Protein AF-A0A368SY19-F1 (afdb_monomer)

Solvent-accessible surface area (backbone atoms only — not comparable to full-atom values): 5501 Å² total; per-residue (Å²): 107,71,22,58,48,21,58,78,37,16,62,67,51,13,64,59,26,35,46,59,31,69,58,36,32,52,50,8,53,50,44,44,55,50,49,49,54,50,49,58,46,67,70,39,97,74,62,52,71,66,59,55,49,49,52,33,51,52,36,49,50,51,29,54,51,43,56,61,40,47,80,74,60,61,42,30,75,54,25,64,51,48,46,53,52,55,25,52,54,42,43,50,52,27,51,51,51,50,56,53,53,56,62,75,74,104

Organism: NCBI:txid1931232

Sequence (106 aa):
GNGVGYLAASAPLGRLLGVASALLLGVGVFLVLYGAAVGLLAARPRPGSGAVAAVIGANALWVLVSLAAVPVLAPGVAGMVWIPLQAAVVAGFAALQYGALRSVRR

Nearest PDB structures (foldseek):
  3ja6-assembly1_I  TM=5.798E-01  e=5.823E+00  Escherichia coli
  1qu7-assembly1_B  TM=4.192E-01  e=5.489E+00  Escherichia coli
  8c5v-assembly1_I  TM=3.961E-01  e=4.335E+00  Escherichia coli

Radius of gyration: 15.24 Å; Cα contacts (8 Å, |Δi|>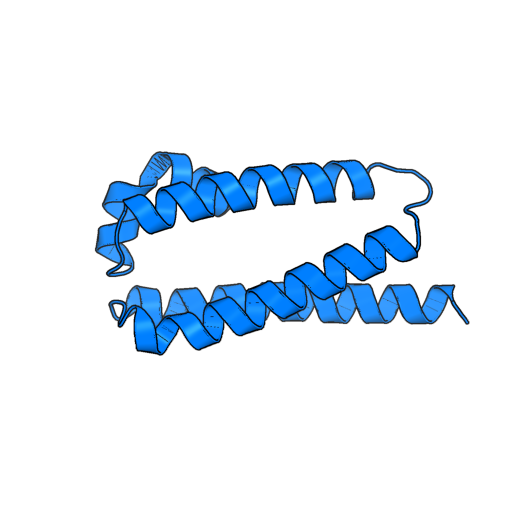4): 95; chains: 1; bounding box: 35×24×44 Å

Foldseek 3Di:
DQLVCLCVPLPVVCVVFQAHSVVSNVVSVVCVVLVVVVVVQVPDPDRDLVVLVVLLVVLVVQLVCLVVCCVVRVIPPNNNPVSNVVNVVSNVVSVVSVVVSVVVVD

pLDDT: mean 94.26, std 5.19, range [60.0, 98.25]

Structure (mmCIF, N/CA/C/O backbone):
data_AF-A0A368SY19-F1
#
_entry.id   AF-A0A368SY19-F1
#
loop_
_atom_site.group_PDB
_atom_site.id
_atom_site.type_symbol
_atom_site.label_atom_id
_atom_site.label_alt_id
_atom_site.label_comp_id
_atom_site.label_asym_id
_atom_site.label_entity_id
_atom_site.label_seq_id
_atom_site.pdbx_PDB_ins_code
_atom_site.Cartn_x
_atom_site.Cartn_y
_atom_site.Cartn_z
_atom_site.occupancy
_atom_site.B_iso_or_equiv
_atom_site.auth_seq_id
_atom_site.auth_comp_id
_atom_site.auth_asym_id
_atom_site.auth_atom_id
_atom_site.pdbx_PDB_model_num
ATOM 1 N N . GLY A 1 1 ? 0.443 9.939 -2.099 1.00 79.88 1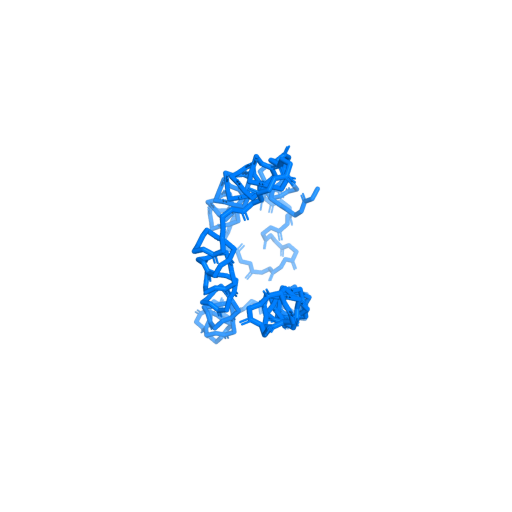 GLY A N 1
ATOM 2 C CA . GLY A 1 1 ? 0.663 8.572 -1.577 1.00 79.88 1 GLY A CA 1
ATOM 3 C C . GLY A 1 1 ? 1.011 7.623 -2.711 1.00 79.88 1 GLY A C 1
ATOM 4 O O . GLY A 1 1 ? 0.745 7.969 -3.857 1.00 79.88 1 GLY A O 1
ATOM 5 N N . ASN A 1 2 ? 1.578 6.450 -2.406 1.00 88.75 2 ASN A N 1
ATOM 6 C CA . ASN A 1 2 ? 2.114 5.508 -3.407 1.00 88.75 2 ASN A CA 1
ATOM 7 C C . ASN A 1 2 ? 1.113 5.149 -4.516 1.00 88.75 2 ASN A C 1
ATOM 9 O O . ASN A 1 2 ? 1.492 5.153 -5.679 1.00 88.75 2 ASN A O 1
ATOM 13 N N . GLY A 1 3 ? -0.170 4.942 -4.185 1.00 91.12 3 GLY A N 1
ATOM 14 C CA . GLY A 1 3 ? -1.204 4.627 -5.179 1.00 91.12 3 GLY A CA 1
ATOM 15 C C . GLY A 1 3 ? -1.340 5.681 -6.283 1.00 91.12 3 GLY A C 1
ATOM 16 O O . GLY A 1 3 ? -1.278 5.354 -7.462 1.00 91.12 3 GLY A O 1
ATOM 17 N N . VAL A 1 4 ? -1.420 6.963 -5.910 1.00 94.75 4 VAL A N 1
ATOM 18 C CA . VAL A 1 4 ? -1.463 8.081 -6.873 1.00 94.75 4 VAL A CA 1
ATOM 19 C C . VAL A 1 4 ? -0.166 8.167 -7.677 1.00 94.75 4 VAL A C 1
ATOM 21 O O . VAL A 1 4 ? -0.211 8.387 -8.883 1.00 94.75 4 VAL A O 1
ATOM 24 N N . GLY A 1 5 ? 0.983 7.944 -7.029 1.00 94.94 5 GLY A N 1
ATOM 25 C CA . GLY A 1 5 ? 2.276 7.899 -7.713 1.00 94.94 5 GLY A CA 1
ATOM 26 C C . GLY A 1 5 ? 2.321 6.809 -8.786 1.00 94.94 5 GLY A C 1
ATOM 27 O O . GLY A 1 5 ? 2.736 7.070 -9.910 1.00 94.94 5 GLY A O 1
ATOM 28 N N . TYR A 1 6 ? 1.821 5.611 -8.479 1.00 96.69 6 TYR A N 1
ATOM 29 C CA . TYR A 1 6 ? 1.740 4.521 -9.446 1.00 96.69 6 TYR A CA 1
ATOM 30 C C . TYR A 1 6 ? 0.744 4.790 -10.572 1.00 96.69 6 TYR A C 1
ATOM 32 O O . TYR A 1 6 ? 1.036 4.438 -11.708 1.00 96.69 6 TYR A O 1
ATOM 40 N N . LEU A 1 7 ? -0.384 5.455 -10.309 1.00 95.62 7 LEU A N 1
ATOM 41 C CA . LEU A 1 7 ? -1.311 5.863 -11.370 1.00 95.62 7 LEU A CA 1
ATOM 42 C C . LEU A 1 7 ? -0.688 6.897 -12.315 1.00 95.62 7 LEU A C 1
ATOM 44 O O . LEU A 1 7 ? -0.765 6.746 -13.531 1.00 95.62 7 LEU A O 1
ATOM 48 N N . ALA A 1 8 ? -0.051 7.928 -11.757 1.00 96.56 8 ALA A N 1
ATOM 49 C CA . ALA A 1 8 ? 0.496 9.042 -12.526 1.00 96.56 8 ALA A CA 1
ATOM 50 C C . ALA A 1 8 ? 1.802 8.689 -13.260 1.00 96.56 8 ALA A C 1
ATOM 52 O O . ALA A 1 8 ? 2.111 9.281 -14.291 1.00 96.56 8 ALA A O 1
ATOM 53 N N . ALA A 1 9 ? 2.581 7.745 -12.724 1.00 96.06 9 ALA A N 1
ATOM 54 C CA . ALA A 1 9 ? 3.951 7.485 -13.158 1.00 96.06 9 ALA A CA 1
ATOM 55 C C . ALA A 1 9 ? 4.290 5.981 -13.246 1.00 96.06 9 ALA A C 1
ATOM 57 O O . ALA A 1 9 ? 5.444 5.591 -13.062 1.00 96.06 9 ALA A O 1
ATOM 58 N N . SER A 1 10 ? 3.313 5.121 -13.561 1.00 95.38 10 SER A N 1
ATOM 59 C CA . SER A 1 10 ? 3.497 3.659 -13.684 1.00 95.38 10 SER A CA 1
ATOM 60 C C . SER A 1 10 ? 4.643 3.257 -14.620 1.00 95.38 10 SER A C 1
ATOM 62 O O . SER A 1 10 ? 5.386 2.321 -14.328 1.00 95.38 10 SER A O 1
ATOM 64 N N . ALA A 1 11 ? 4.815 3.962 -15.741 1.00 95.88 11 ALA A N 1
ATOM 65 C CA . ALA A 1 11 ? 5.866 3.683 -16.716 1.00 95.88 11 ALA A CA 1
ATOM 66 C C . ALA A 1 11 ? 7.289 3.914 -16.164 1.00 95.88 11 ALA A C 1
ATOM 68 O O . ALA A 1 11 ? 8.066 2.956 -16.110 1.00 95.88 11 ALA A O 1
ATOM 69 N N . PRO A 1 12 ? 7.669 5.134 -15.733 1.00 96.94 12 PRO A N 1
ATOM 70 C CA . PRO A 1 12 ? 8.998 5.375 -15.171 1.00 96.94 12 PRO A CA 1
ATOM 71 C C . PRO A 1 12 ? 9.238 4.619 -13.859 1.00 96.94 12 PRO A C 1
ATOM 73 O O . PRO A 1 12 ? 10.335 4.098 -13.666 1.00 96.94 12 PRO A O 1
ATOM 76 N N . LEU A 1 13 ? 8.227 4.483 -12.993 1.00 96.06 13 LEU A N 1
ATOM 77 C CA . LEU A 1 13 ? 8.365 3.720 -11.749 1.00 96.06 13 LEU A CA 1
ATOM 78 C C . LEU A 1 13 ? 8.517 2.218 -12.009 1.00 96.06 13 LEU A C 1
ATOM 80 O O . LEU A 1 13 ? 9.287 1.563 -11.315 1.00 96.06 13 LEU A O 1
ATOM 84 N N . GLY A 1 14 ? 7.850 1.677 -13.032 1.00 95.81 14 GLY A N 1
ATOM 85 C CA . GLY A 1 14 ? 7.994 0.273 -13.427 1.00 95.81 14 GLY A CA 1
ATOM 86 C C . GLY A 1 14 ? 9.419 -0.038 -13.865 1.00 95.81 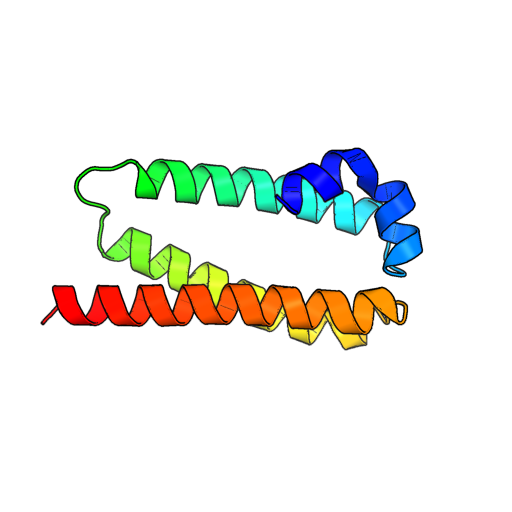14 GLY A C 1
ATOM 87 O O . GLY A 1 14 ? 10.016 -0.999 -13.387 1.00 95.81 14 GLY A O 1
ATOM 88 N N . ARG A 1 15 ? 10.016 0.843 -14.679 1.00 96.94 15 ARG A N 1
ATOM 89 C CA . ARG A 1 15 ? 11.432 0.730 -15.063 1.00 96.94 15 ARG A CA 1
ATOM 90 C C . ARG A 1 15 ? 12.372 0.836 -13.865 1.00 96.94 15 ARG A C 1
ATOM 92 O O . ARG A 1 15 ? 13.289 0.033 -13.758 1.00 96.94 15 ARG A O 1
ATOM 99 N N . LEU A 1 16 ? 12.133 1.793 -12.965 1.00 96.75 16 LEU A N 1
ATOM 100 C CA . LEU A 1 16 ? 12.956 1.987 -11.768 1.00 96.75 16 LEU A CA 1
ATOM 101 C C . LEU A 1 16 ? 12.936 0.756 -10.855 1.00 96.75 16 LEU A C 1
ATOM 103 O O . LEU A 1 16 ? 13.980 0.302 -10.402 1.00 96.75 16 LEU A O 1
ATOM 107 N N . LEU A 1 17 ? 11.745 0.223 -10.585 1.00 96.12 17 LEU A N 1
ATOM 108 C CA . LEU A 1 17 ? 11.552 -0.912 -9.683 1.00 96.12 17 LEU A CA 1
ATOM 109 C C . LEU A 1 17 ? 11.843 -2.262 -10.357 1.00 96.12 17 LEU A C 1
ATOM 111 O O . LEU A 1 17 ? 11.952 -3.273 -9.669 1.00 96.12 17 LEU A O 1
ATOM 115 N N . GLY A 1 18 ? 11.982 -2.289 -11.684 1.00 97.00 18 GLY A N 1
ATOM 116 C CA . GLY A 1 18 ? 12.152 -3.512 -12.465 1.00 97.00 18 GLY A CA 1
ATOM 117 C C . GLY A 1 18 ? 10.901 -4.391 -12.466 1.00 97.00 18 GLY A C 1
ATOM 118 O O . GLY A 1 18 ? 11.012 -5.603 -12.344 1.00 97.00 18 GLY A O 1
ATOM 119 N N . VAL A 1 19 ? 9.710 -3.792 -12.563 1.00 96.81 19 VAL A N 1
ATOM 120 C CA . VAL A 1 19 ? 8.424 -4.508 -12.635 1.00 96.81 19 VAL A CA 1
ATOM 121 C C . VAL A 1 19 ? 7.550 -3.960 -13.762 1.00 96.81 19 VAL A C 1
ATOM 123 O O . VAL A 1 19 ? 7.727 -2.831 -14.225 1.00 96.81 19 VAL A O 1
ATOM 126 N N . ALA A 1 20 ? 6.565 -4.745 -14.200 1.00 97.06 20 ALA A N 1
ATOM 127 C CA . ALA A 1 20 ? 5.654 -4.335 -15.264 1.00 97.06 20 ALA A CA 1
ATOM 128 C C . ALA A 1 20 ? 4.865 -3.066 -14.889 1.00 97.06 20 ALA A C 1
ATOM 130 O O . ALA A 1 20 ? 4.232 -2.985 -13.836 1.00 97.06 20 ALA A O 1
ATOM 131 N N . SER A 1 21 ? 4.820 -2.081 -15.785 1.00 96.69 21 SER A N 1
ATOM 132 C CA . SER A 1 21 ? 4.062 -0.841 -15.559 1.00 96.69 21 SER A CA 1
ATOM 133 C C . SER A 1 21 ? 2.558 -1.087 -15.417 1.00 96.69 21 SER A C 1
ATOM 135 O O . SER A 1 21 ? 1.906 -0.421 -14.620 1.00 96.69 21 SER A O 1
ATOM 137 N N . ALA A 1 22 ? 2.012 -2.085 -16.121 1.00 97.19 22 ALA A N 1
ATOM 138 C CA . ALA A 1 22 ? 0.616 -2.497 -15.971 1.00 97.19 22 ALA A CA 1
ATOM 139 C C . ALA A 1 22 ? 0.312 -3.022 -14.555 1.00 97.19 22 ALA A C 1
ATOM 141 O O . ALA A 1 22 ? -0.739 -2.707 -13.999 1.00 97.19 22 ALA A O 1
ATOM 142 N N . LEU A 1 23 ? 1.258 -3.748 -13.941 1.00 96.56 23 LEU A N 1
ATOM 143 C CA . LEU A 1 23 ? 1.148 -4.182 -12.547 1.00 96.56 23 LEU A CA 1
ATOM 144 C C . LEU A 1 23 ? 1.091 -2.969 -11.614 1.00 96.56 23 LEU A C 1
ATOM 146 O O . LEU A 1 23 ? 0.200 -2.894 -10.772 1.00 96.56 23 LEU A O 1
ATOM 150 N N . LEU A 1 24 ? 1.995 -1.996 -11.785 1.00 96.88 24 LEU A N 1
ATOM 151 C CA . LEU A 1 24 ? 1.976 -0.781 -10.966 1.00 96.88 24 LEU A CA 1
ATOM 152 C C . LEU A 1 24 ? 0.694 0.022 -11.157 1.00 96.88 24 LEU A C 1
ATOM 154 O O . LEU A 1 24 ? 0.142 0.499 -10.173 1.00 96.88 24 LEU A O 1
ATOM 158 N N . LEU A 1 25 ? 0.186 0.138 -12.383 1.00 97.81 25 LEU A N 1
ATOM 159 C CA . LEU A 1 25 ? -1.079 0.820 -12.640 1.00 97.81 25 LEU A CA 1
ATOM 160 C C . LEU A 1 25 ? -2.233 0.144 -11.883 1.00 97.81 25 LEU A C 1
ATOM 162 O O . LEU A 1 25 ? -2.970 0.822 -11.168 1.00 97.81 25 LEU A O 1
ATOM 166 N N . GLY A 1 26 ? -2.347 -1.186 -11.974 1.00 97.69 26 GLY A N 1
ATOM 167 C CA . GLY A 1 26 ? -3.364 -1.958 -11.253 1.00 97.69 26 GLY A CA 1
ATOM 168 C C . GLY A 1 26 ? -3.248 -1.821 -9.733 1.00 97.69 26 GLY A C 1
ATOM 169 O O . GLY A 1 26 ? -4.241 -1.557 -9.052 1.00 97.69 26 GLY A O 1
ATOM 170 N N . VAL A 1 27 ? -2.027 -1.905 -9.198 1.00 97.06 27 VAL A N 1
ATOM 171 C CA . VAL A 1 27 ? -1.749 -1.660 -7.773 1.00 97.06 27 VAL A CA 1
ATOM 172 C C . VAL A 1 27 ? -2.100 -0.220 -7.389 1.00 97.06 27 VAL A C 1
ATOM 174 O O . VAL A 1 27 ? -2.659 0.011 -6.322 1.00 97.06 27 VAL A O 1
ATOM 177 N N . GLY A 1 28 ? -1.827 0.751 -8.258 1.00 97.69 28 GLY A N 1
ATOM 178 C CA . GLY A 1 28 ? -2.189 2.151 -8.072 1.00 97.69 28 GLY A CA 1
ATOM 179 C C . GLY A 1 28 ? -3.691 2.345 -7.894 1.00 97.69 28 GLY A C 1
ATOM 180 O O . GLY A 1 28 ? -4.112 2.958 -6.911 1.00 97.69 28 GLY A O 1
ATOM 181 N N . VAL A 1 29 ? -4.493 1.761 -8.793 1.00 98.25 29 VAL A N 1
ATOM 182 C CA . VAL A 1 29 ? -5.965 1.773 -8.709 1.00 98.25 29 VAL A CA 1
ATOM 183 C C . VAL A 1 29 ? -6.417 1.155 -7.389 1.00 98.25 29 VAL A C 1
ATOM 1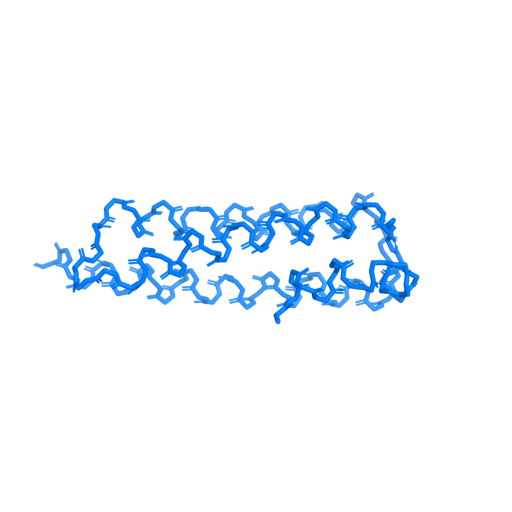85 O O . VAL A 1 29 ? -7.159 1.785 -6.635 1.00 98.25 29 VAL A O 1
ATOM 188 N N . PHE A 1 30 ? -5.925 -0.047 -7.079 1.00 97.31 30 PHE A N 1
ATOM 189 C CA . PHE A 1 30 ? -6.268 -0.749 -5.847 1.00 97.31 30 PHE A CA 1
ATOM 190 C C . PHE A 1 30 ? -5.959 0.091 -4.600 1.00 97.31 30 PHE A C 1
ATOM 192 O O . PHE A 1 30 ? -6.828 0.264 -3.748 1.00 97.31 30 PHE A O 1
ATOM 199 N N . LEU A 1 31 ? -4.755 0.662 -4.504 1.00 96.38 31 LEU A N 1
ATOM 200 C CA . LEU A 1 31 ? -4.330 1.445 -3.342 1.00 96.38 31 LEU A CA 1
ATOM 201 C C . LEU A 1 31 ? -5.130 2.738 -3.176 1.00 96.38 31 LEU A C 1
ATOM 203 O O . LEU A 1 31 ? -5.385 3.145 -2.044 1.00 96.38 31 LEU A O 1
ATOM 207 N N . VAL A 1 32 ? -5.523 3.390 -4.272 1.00 98.00 32 VAL A N 1
ATOM 208 C CA . VAL A 1 32 ? -6.376 4.584 -4.201 1.00 98.00 32 VAL A CA 1
ATOM 209 C C . VAL A 1 32 ? -7.769 4.219 -3.697 1.00 98.00 32 VAL A C 1
ATOM 211 O O . VAL A 1 32 ? -8.258 4.868 -2.773 1.00 98.00 32 VAL A O 1
ATOM 214 N N . LEU A 1 33 ? -8.382 3.161 -4.235 1.00 97.88 33 LEU A N 1
ATOM 215 C CA . LEU A 1 33 ? -9.704 2.702 -3.795 1.00 97.88 33 LEU A CA 1
ATOM 216 C C . LEU A 1 33 ? -9.686 2.231 -2.337 1.00 97.88 33 LEU A C 1
ATOM 218 O O . LEU A 1 33 ? -10.536 2.630 -1.541 1.00 97.88 33 LEU A O 1
ATOM 222 N N . TYR A 1 34 ? -8.687 1.431 -1.967 1.00 96.31 34 TYR A N 1
ATOM 223 C CA . TYR A 1 34 ? -8.504 0.960 -0.600 1.00 96.31 34 TYR A CA 1
ATOM 224 C C . TYR A 1 34 ? -8.249 2.120 0.368 1.00 96.31 34 TYR A C 1
ATOM 226 O O . TYR A 1 34 ? -8.900 2.215 1.406 1.00 96.31 34 TYR A O 1
ATOM 234 N N . GLY A 1 35 ? -7.358 3.048 0.008 1.00 95.56 35 GLY A N 1
ATOM 235 C CA . GLY A 1 35 ? -7.076 4.240 0.803 1.00 95.56 35 GLY A CA 1
ATOM 236 C C . GLY A 1 35 ? -8.309 5.124 0.995 1.00 95.56 35 GLY A C 1
ATOM 237 O O . GLY A 1 35 ? -8.538 5.609 2.101 1.00 95.56 35 GLY A O 1
ATOM 238 N N . ALA A 1 36 ? -9.141 5.281 -0.038 1.00 97.19 36 ALA A N 1
ATOM 239 C CA . ALA A 1 36 ? -10.414 5.987 0.071 1.00 97.19 36 ALA A CA 1
ATOM 240 C C . ALA A 1 36 ? -11.379 5.270 1.029 1.00 97.19 36 ALA A C 1
ATOM 242 O O . ALA A 1 36 ? -11.941 5.912 1.913 1.00 97.19 36 ALA A O 1
ATOM 243 N N . ALA A 1 37 ? -11.523 3.945 0.922 1.00 95.44 37 ALA A N 1
ATOM 244 C CA . ALA A 1 37 ? -12.375 3.161 1.819 1.00 95.44 37 ALA A CA 1
ATOM 245 C C . ALA A 1 37 ? -11.924 3.260 3.288 1.00 95.44 37 ALA A C 1
ATOM 247 O O . ALA A 1 37 ? -12.743 3.497 4.179 1.00 95.44 37 ALA A O 1
ATOM 248 N N . VAL A 1 38 ? -10.617 3.145 3.545 1.00 95.12 38 VAL A N 1
ATOM 249 C CA . VAL A 1 38 ? -10.039 3.314 4.887 1.00 95.12 38 VAL A CA 1
ATOM 250 C C . VAL A 1 38 ? -10.216 4.749 5.385 1.00 95.12 38 VAL A C 1
ATOM 252 O O . VAL A 1 38 ? -10.591 4.945 6.539 1.00 95.12 38 VAL A O 1
ATOM 255 N N . GLY A 1 39 ? -10.003 5.753 4.531 1.00 94.31 39 GLY A N 1
ATOM 256 C CA . GLY A 1 39 ? -10.203 7.163 4.874 1.00 94.31 39 GLY A CA 1
ATOM 257 C C . GLY A 1 39 ? -11.652 7.475 5.250 1.00 94.31 39 GLY A C 1
ATOM 258 O O . GLY A 1 39 ? -11.900 8.133 6.259 1.00 94.31 39 GLY A O 1
ATOM 259 N N . LEU A 1 40 ? -12.617 6.932 4.503 1.00 96.00 40 LEU A N 1
ATOM 260 C CA . LEU A 1 40 ? -14.044 7.049 4.813 1.00 96.00 40 LEU A CA 1
ATOM 261 C C . LEU A 1 40 ? -14.404 6.367 6.138 1.00 96.00 40 LEU A C 1
ATOM 263 O O . LEU A 1 40 ? -15.190 6.915 6.911 1.00 96.00 40 LEU A O 1
ATOM 267 N N . LEU A 1 41 ? -13.820 5.200 6.429 1.00 93.88 41 LEU A N 1
ATOM 268 C CA . LEU A 1 41 ? -13.996 4.528 7.719 1.00 93.88 41 LEU A CA 1
ATOM 269 C C . LEU A 1 41 ? -13.407 5.358 8.869 1.00 93.88 41 LEU A C 1
ATOM 271 O O . LEU A 1 41 ? -14.053 5.507 9.906 1.00 93.88 41 LEU A O 1
ATOM 275 N N . ALA A 1 42 ? -12.207 5.909 8.679 1.00 90.44 42 ALA A N 1
ATOM 276 C CA . ALA A 1 42 ? -11.511 6.725 9.670 1.00 90.44 42 ALA A CA 1
ATOM 277 C C . ALA A 1 42 ? -12.219 8.063 9.945 1.00 90.44 42 ALA A C 1
ATOM 279 O O . ALA A 1 42 ? -12.134 8.579 11.054 1.00 90.44 42 ALA A O 1
ATOM 280 N N . ALA A 1 43 ? -12.964 8.597 8.973 1.00 94.94 43 ALA A N 1
ATOM 281 C CA . ALA A 1 43 ? -13.768 9.807 9.141 1.00 94.94 43 ALA A CA 1
ATOM 282 C C . ALA A 1 43 ? -15.025 9.602 10.013 1.00 94.94 43 ALA A C 1
ATOM 284 O O . ALA A 1 43 ? -15.718 10.567 10.342 1.00 94.94 43 ALA A O 1
ATOM 285 N N . ARG A 1 44 ? -15.367 8.359 10.386 1.00 91.69 44 ARG A N 1
ATOM 286 C CA . ARG A 1 44 ? -16.526 8.079 11.247 1.00 91.69 44 ARG A CA 1
ATOM 287 C C . ARG A 1 44 ? -16.186 8.419 12.706 1.00 91.69 44 ARG A C 1
ATOM 289 O O . ARG A 1 44 ? -15.153 7.967 13.189 1.00 91.69 44 ARG A O 1
ATOM 296 N N . PRO A 1 45 ? -17.085 9.083 13.463 1.00 89.06 45 PRO A N 1
ATOM 297 C CA . PRO A 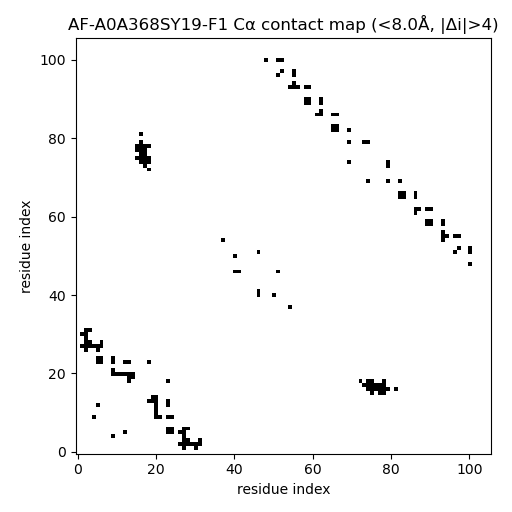1 45 ? -16.845 9.398 14.878 1.00 89.06 45 PRO A CA 1
ATOM 298 C C . PRO A 1 45 ? -16.577 8.168 15.757 1.00 89.06 45 PRO A C 1
ATOM 300 O O . PRO A 1 45 ? -15.858 8.245 16.747 1.00 89.06 45 PRO A O 1
ATOM 303 N N . ARG A 1 46 ? -17.187 7.028 15.408 1.00 86.94 46 ARG A N 1
ATOM 304 C CA . ARG A 1 46 ? -16.988 5.731 16.064 1.00 86.94 46 ARG A CA 1
ATOM 305 C C . ARG A 1 46 ? -16.870 4.642 14.997 1.00 86.94 46 ARG A C 1
ATOM 307 O O . ARG A 1 46 ? -17.896 4.112 14.563 1.00 86.94 46 ARG A O 1
ATOM 314 N N . PRO A 1 47 ? -15.653 4.331 14.526 1.00 86.25 47 PRO A N 1
ATOM 315 C CA . PRO A 1 47 ? -15.438 3.254 13.569 1.00 86.25 47 PRO A CA 1
ATOM 316 C C . PRO A 1 47 ? -15.868 1.910 14.170 1.00 86.25 47 PRO A C 1
ATOM 318 O O . PRO A 1 47 ? -15.544 1.595 15.314 1.00 86.25 47 PRO A O 1
ATOM 321 N N . GLY A 1 48 ? -16.600 1.100 13.403 1.00 88.56 48 GLY A N 1
ATOM 322 C CA . GLY A 1 48 ? -17.037 -0.219 13.860 1.00 88.56 48 GLY A CA 1
ATOM 323 C C . GLY A 1 48 ? -15.845 -1.151 14.092 1.00 88.56 48 GLY A C 1
ATOM 324 O O . GLY A 1 48 ? -14.984 -1.292 13.223 1.00 88.56 48 GLY A O 1
ATOM 325 N N . SER A 1 49 ? -15.811 -1.842 15.232 1.00 88.56 49 SER A N 1
ATOM 326 C CA . SER A 1 49 ? -14.698 -2.727 15.613 1.00 88.56 49 SER A CA 1
ATOM 327 C C . SER A 1 49 ? -14.473 -3.890 14.633 1.00 88.56 49 SER A C 1
ATOM 329 O O . SER A 1 49 ? -13.346 -4.366 14.502 1.00 88.56 49 SER A O 1
ATOM 331 N N . GLY A 1 50 ? -15.522 -4.344 13.936 1.00 92.12 50 GLY A N 1
ATOM 332 C CA . GLY A 1 50 ? -15.426 -5.334 12.858 1.00 92.12 50 GLY A CA 1
ATOM 333 C C . GLY A 1 50 ? -14.788 -4.771 11.585 1.00 92.12 50 GLY A C 1
ATOM 334 O O . GLY A 1 50 ? -13.937 -5.423 10.989 1.00 92.12 50 GLY A O 1
ATOM 335 N N . ALA A 1 51 ? -15.121 -3.532 11.210 1.00 92.12 51 ALA A N 1
ATOM 336 C CA . ALA A 1 51 ? -14.524 -2.867 10.052 1.00 92.12 51 ALA A CA 1
ATOM 337 C C . ALA A 1 51 ? -13.030 -2.585 10.277 1.00 92.12 51 ALA A C 1
ATOM 339 O O . ALA A 1 51 ? -12.215 -2.834 9.393 1.00 92.12 51 ALA A O 1
ATOM 340 N N . VAL A 1 52 ? -12.651 -2.159 11.487 1.00 93.31 52 VAL A N 1
ATOM 341 C CA . VAL A 1 52 ? -11.236 -1.997 11.865 1.00 93.31 52 VAL A CA 1
ATOM 342 C C . VAL A 1 52 ? -10.495 -3.338 11.809 1.00 93.31 52 VAL A C 1
ATOM 344 O O . VAL A 1 52 ? -9.397 -3.407 11.264 1.00 93.31 52 VAL A O 1
ATOM 347 N N . ALA A 1 53 ? -11.103 -4.425 12.299 1.00 94.25 53 ALA A N 1
ATOM 348 C CA . ALA A 1 53 ? -10.517 -5.763 12.194 1.00 94.25 53 ALA A CA 1
ATOM 349 C C . ALA A 1 53 ? -10.315 -6.205 10.732 1.00 94.25 53 ALA A C 1
ATOM 351 O O . ALA A 1 53 ? -9.277 -6.781 10.410 1.00 94.25 53 ALA A O 1
ATOM 352 N N . ALA A 1 54 ? -11.260 -5.891 9.840 1.00 95.56 54 ALA A N 1
ATOM 353 C CA . ALA A 1 54 ? -11.133 -6.181 8.413 1.00 95.56 54 ALA A CA 1
ATOM 354 C C . ALA A 1 54 ? -9.970 -5.411 7.763 1.00 95.56 54 ALA A C 1
ATOM 356 O O . ALA A 1 54 ? -9.206 -6.003 7.006 1.00 95.56 54 ALA A O 1
ATOM 357 N N . VAL A 1 55 ? -9.780 -4.129 8.102 1.00 96.44 55 VAL A N 1
ATOM 358 C CA . VAL A 1 55 ? -8.632 -3.327 7.630 1.00 96.44 55 VAL A CA 1
ATOM 359 C C . VAL A 1 55 ? -7.305 -3.919 8.111 1.00 96.44 55 VAL A C 1
ATOM 361 O O . VAL A 1 55 ? -6.363 -4.045 7.329 1.00 96.44 55 VAL A O 1
ATOM 364 N N . ILE A 1 56 ? -7.225 -4.344 9.376 1.00 96.50 56 ILE A N 1
ATOM 365 C CA . ILE A 1 56 ? -6.037 -5.025 9.915 1.00 96.50 56 ILE A CA 1
ATOM 366 C C . ILE A 1 56 ? -5.754 -6.310 9.127 1.00 96.50 56 ILE A C 1
ATOM 368 O O . ILE A 1 56 ? -4.622 -6.521 8.694 1.00 96.50 56 ILE A O 1
ATOM 372 N N . GLY A 1 57 ? -6.775 -7.145 8.906 1.00 97.19 57 GLY A N 1
ATOM 373 C CA . GLY A 1 57 ? -6.646 -8.392 8.150 1.00 97.19 57 GLY A CA 1
ATOM 374 C C . GLY A 1 57 ? -6.223 -8.167 6.697 1.00 97.19 57 GLY A C 1
ATOM 375 O O . GLY A 1 57 ? -5.323 -8.846 6.208 1.00 97.19 57 GLY A O 1
ATOM 376 N N . ALA A 1 58 ? -6.804 -7.170 6.026 1.00 97.31 58 ALA A N 1
ATOM 377 C CA . ALA A 1 58 ? -6.436 -6.790 4.666 1.00 97.31 58 ALA A CA 1
ATOM 378 C C . ALA A 1 58 ? -4.978 -6.312 4.581 1.00 97.31 58 ALA A C 1
ATOM 380 O O . ALA A 1 58 ? -4.246 -6.736 3.690 1.00 97.31 58 ALA A O 1
ATOM 381 N N . ASN A 1 59 ? -4.527 -5.492 5.536 1.00 97.81 59 ASN A N 1
ATOM 382 C CA . ASN A 1 59 ? -3.131 -5.057 5.606 1.00 97.81 59 ASN A CA 1
ATOM 383 C C . ASN A 1 59 ? -2.181 -6.230 5.879 1.00 97.81 59 ASN A C 1
ATOM 385 O O . ASN A 1 59 ? -1.133 -6.318 5.247 1.00 97.81 59 ASN A O 1
ATOM 389 N N . ALA A 1 60 ? -2.545 -7.156 6.769 1.00 97.50 60 ALA A N 1
ATOM 390 C CA . ALA A 1 60 ? -1.746 -8.352 7.027 1.00 97.50 60 ALA A CA 1
ATOM 391 C C . ALA A 1 60 ? -1.625 -9.232 5.771 1.00 97.50 60 ALA A C 1
ATOM 393 O O . ALA A 1 60 ? -0.526 -9.656 5.416 1.00 97.50 60 ALA A O 1
ATOM 394 N N . LEU A 1 61 ? -2.730 -9.442 5.050 1.00 97.88 61 LEU A N 1
ATOM 395 C CA . LEU A 1 61 ? -2.715 -10.159 3.777 1.00 97.88 61 LEU A CA 1
ATOM 396 C C . LEU A 1 61 ? -1.849 -9.437 2.736 1.00 97.88 61 LEU A C 1
ATOM 398 O O . LEU A 1 61 ? -1.043 -10.075 2.063 1.00 97.88 61 LEU A O 1
ATOM 402 N N . TRP A 1 62 ? -1.966 -8.110 2.637 1.00 97.75 62 TRP A N 1
ATOM 403 C CA . TRP A 1 62 ? -1.167 -7.297 1.720 1.00 97.75 62 TRP A CA 1
ATOM 404 C C . TRP A 1 62 ? 0.337 -7.438 1.974 1.00 97.75 62 TRP A C 1
ATOM 406 O O . TRP A 1 62 ? 1.117 -7.512 1.024 1.00 97.75 62 TRP A O 1
ATOM 416 N N . VAL A 1 63 ? 0.750 -7.525 3.242 1.00 98.06 63 VAL A N 1
ATOM 417 C CA . VAL A 1 63 ? 2.144 -7.789 3.629 1.00 98.06 63 VAL A CA 1
ATOM 418 C C . VAL A 1 63 ? 2.597 -9.150 3.116 1.00 98.06 63 VAL A C 1
ATOM 420 O O . VAL A 1 63 ? 3.617 -9.227 2.434 1.00 98.06 63 VAL A O 1
ATOM 423 N N . LEU A 1 64 ? 1.830 -10.209 3.390 1.00 97.94 64 LEU A N 1
ATOM 424 C CA . LEU A 1 64 ? 2.177 -11.568 2.962 1.00 97.94 64 LEU A CA 1
ATOM 425 C C . LEU A 1 64 ? 2.283 -11.668 1.438 1.00 97.94 64 LEU A C 1
ATOM 427 O O . LEU A 1 64 ? 3.272 -12.189 0.927 1.00 97.94 64 LEU A O 1
ATOM 431 N N . VAL A 1 65 ? 1.307 -11.111 0.717 1.00 97.19 65 VAL A N 1
ATOM 432 C CA . VAL A 1 65 ? 1.312 -11.070 -0.751 1.00 97.19 65 VAL A CA 1
ATOM 433 C C . VAL A 1 65 ? 2.501 -10.266 -1.271 1.00 97.19 65 VAL A C 1
ATOM 435 O O . VAL A 1 65 ? 3.166 -10.716 -2.198 1.00 97.19 65 VAL A O 1
ATOM 438 N N . SER A 1 66 ? 2.819 -9.117 -0.666 1.00 96.19 66 SER A N 1
ATOM 439 C CA . SER A 1 66 ? 3.962 -8.295 -1.086 1.00 96.19 66 SER A CA 1
ATOM 440 C C . SER A 1 66 ? 5.287 -9.043 -0.940 1.00 96.19 66 SER A C 1
ATOM 442 O O . SER A 1 66 ? 6.111 -8.993 -1.848 1.00 96.19 66 SER A O 1
ATOM 444 N N . LEU A 1 67 ? 5.488 -9.760 0.170 1.00 96.94 67 LEU A N 1
ATOM 445 C CA . LEU A 1 67 ? 6.701 -10.549 0.401 1.00 96.94 67 LEU A CA 1
ATOM 446 C C . LEU A 1 67 ? 6.772 -11.768 -0.525 1.00 96.94 67 LEU A C 1
ATOM 448 O O . LEU A 1 67 ? 7.814 -12.020 -1.125 1.00 96.94 67 LEU A O 1
ATOM 452 N N . ALA A 1 68 ? 5.659 -12.487 -0.691 1.00 97.06 68 ALA A N 1
ATOM 453 C CA . ALA A 1 68 ? 5.575 -13.633 -1.595 1.00 97.06 68 ALA A CA 1
ATOM 454 C C . ALA A 1 68 ? 5.754 -13.236 -3.070 1.00 97.06 68 ALA A C 1
ATOM 456 O O . ALA A 1 68 ? 6.252 -14.030 -3.864 1.00 97.06 68 ALA A O 1
ATOM 457 N N . ALA A 1 69 ? 5.391 -12.006 -3.443 1.00 94.81 69 ALA A N 1
ATOM 458 C CA . ALA A 1 69 ? 5.548 -11.504 -4.801 1.00 94.81 69 ALA A CA 1
ATOM 459 C C . ALA A 1 69 ? 7.008 -11.215 -5.176 1.00 94.81 69 ALA A C 1
ATOM 461 O O . ALA A 1 69 ? 7.332 -11.263 -6.358 1.00 94.81 69 ALA A O 1
ATOM 462 N N . VAL A 1 70 ? 7.903 -10.941 -4.219 1.00 96.31 70 VAL A N 1
ATOM 463 C CA . VAL A 1 70 ? 9.314 -10.620 -4.509 1.00 96.31 70 VAL A CA 1
ATOM 464 C C . VAL A 1 70 ? 10.014 -11.708 -5.342 1.00 96.31 70 VAL A C 1
ATOM 466 O O . VAL A 1 70 ? 10.515 -11.374 -6.416 1.00 96.31 70 VAL A O 1
ATOM 469 N N . PRO A 1 71 ? 10.032 -12.995 -4.937 1.00 95.56 71 PRO A N 1
ATOM 470 C CA . PRO A 1 71 ? 10.667 -14.041 -5.742 1.00 95.56 71 PRO A CA 1
ATOM 471 C C . PRO A 1 71 ? 9.940 -14.315 -7.067 1.00 95.56 71 PRO A C 1
ATOM 473 O O . PRO A 1 71 ? 10.573 -14.751 -8.021 1.00 95.56 71 PRO A O 1
ATOM 476 N N . VAL A 1 72 ? 8.631 -14.053 -7.145 1.00 95.81 72 VAL A N 1
ATOM 477 C CA . VAL A 1 72 ? 7.820 -14.284 -8.356 1.00 95.81 72 VAL A CA 1
ATOM 478 C C . VAL A 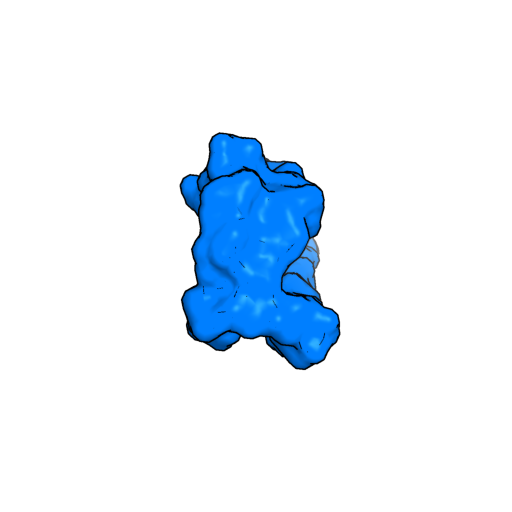1 72 ? 8.065 -13.196 -9.403 1.00 95.81 72 VAL A C 1
ATOM 480 O O . VAL A 1 72 ? 8.162 -13.484 -10.592 1.00 95.81 72 VAL A O 1
ATOM 483 N N . LEU A 1 73 ? 8.164 -11.940 -8.967 1.00 94.88 73 LEU A N 1
ATOM 484 C CA . LEU A 1 73 ? 8.354 -10.789 -9.847 1.00 94.88 73 LEU A CA 1
ATOM 485 C C . LEU A 1 73 ? 9.817 -10.571 -10.236 1.00 94.88 73 LEU A C 1
ATOM 487 O O . LEU A 1 73 ? 10.054 -9.888 -11.227 1.00 94.88 73 LEU A O 1
ATOM 491 N N . ALA A 1 74 ? 10.763 -11.109 -9.455 1.00 94.94 74 ALA A N 1
ATOM 492 C CA . ALA A 1 74 ? 12.204 -10.922 -9.629 1.00 94.94 74 ALA A CA 1
ATOM 493 C C . ALA A 1 74 ? 12.574 -9.456 -9.964 1.00 94.94 74 ALA A C 1
ATOM 495 O O . ALA A 1 74 ? 13.149 -9.184 -11.022 1.00 94.94 74 ALA A O 1
ATOM 496 N N . PRO A 1 75 ? 12.192 -8.492 -9.101 1.00 95.00 75 PRO A N 1
ATOM 497 C CA . PRO A 1 75 ? 12.334 -7.077 -9.404 1.00 95.00 75 PRO A CA 1
ATOM 498 C C . PRO A 1 75 ? 13.806 -6.651 -9.477 1.00 95.00 75 PRO A C 1
ATOM 500 O O . PRO A 1 75 ? 14.711 -7.337 -8.998 1.00 95.00 75 PRO A O 1
ATOM 503 N N . GLY A 1 76 ? 14.049 -5.453 -10.012 1.00 95.81 76 GLY A N 1
ATOM 504 C CA . GLY A 1 76 ? 15.373 -4.833 -9.958 1.00 95.81 76 GLY A CA 1
ATOM 505 C C . GLY A 1 76 ? 15.793 -4.503 -8.520 1.00 95.81 76 GLY A C 1
ATOM 506 O O . GLY A 1 76 ? 14.981 -4.542 -7.596 1.00 95.81 76 GLY A O 1
ATOM 507 N N . VAL A 1 77 ? 17.054 -4.101 -8.319 1.00 96.50 77 VAL A N 1
ATOM 508 C CA . VAL A 1 77 ? 17.611 -3.785 -6.983 1.00 96.50 77 VAL A CA 1
ATOM 509 C C . VAL A 1 77 ? 16.730 -2.800 -6.205 1.00 96.50 77 VAL A C 1
ATOM 511 O O . VAL A 1 77 ? 16.443 -3.017 -5.029 1.00 96.50 77 VAL A O 1
ATOM 514 N N . ALA A 1 78 ? 16.236 -1.747 -6.864 1.00 96.50 78 ALA A N 1
ATOM 515 C CA . ALA A 1 78 ? 15.343 -0.785 -6.225 1.00 96.50 78 ALA A CA 1
ATOM 516 C C . ALA A 1 78 ? 14.019 -1.428 -5.779 1.00 96.50 78 ALA A C 1
ATOM 518 O O . ALA A 1 78 ? 13.550 -1.149 -4.679 1.00 96.50 78 ALA A O 1
ATOM 519 N N . GLY A 1 79 ? 13.431 -2.319 -6.583 1.00 95.88 79 GLY A N 1
ATOM 520 C CA . GLY A 1 79 ? 12.213 -3.046 -6.218 1.00 95.88 79 GLY A CA 1
ATOM 521 C C . GLY A 1 79 ? 12.433 -4.082 -5.111 1.00 95.88 79 GLY A C 1
ATOM 522 O O . GLY A 1 79 ? 11.586 -4.190 -4.224 1.00 95.88 79 GLY A O 1
ATOM 523 N N . MET A 1 80 ? 13.589 -4.757 -5.095 1.00 96.62 80 MET A N 1
ATOM 524 C CA . MET A 1 80 ? 13.998 -5.677 -4.019 1.00 96.62 80 MET A CA 1
ATOM 525 C C . MET A 1 80 ? 14.068 -4.992 -2.651 1.00 96.62 80 MET A C 1
ATOM 527 O O . MET A 1 80 ? 13.818 -5.632 -1.636 1.00 96.62 80 MET A O 1
ATOM 531 N N . VAL A 1 81 ? 14.386 -3.697 -2.612 1.00 97.12 81 VAL A N 1
ATOM 532 C CA . VAL A 1 81 ? 14.388 -2.905 -1.372 1.00 97.12 81 VAL A CA 1
ATOM 533 C C . VAL A 1 81 ? 13.009 -2.308 -1.103 1.00 97.12 81 VAL A C 1
ATOM 535 O O . VAL A 1 81 ? 12.490 -2.386 0.011 1.00 97.12 81 VAL A O 1
ATOM 538 N N . TRP A 1 82 ? 12.392 -1.718 -2.125 1.00 97.00 82 TRP A N 1
ATOM 539 C CA . TRP A 1 82 ? 11.160 -0.949 -1.984 1.00 97.00 82 TRP A CA 1
ATOM 540 C C . TRP A 1 82 ? 9.947 -1.805 -1.594 1.00 97.00 82 TRP A C 1
ATOM 542 O O . TRP A 1 82 ? 9.175 -1.410 -0.717 1.00 97.00 82 TRP A O 1
ATOM 552 N N . ILE A 1 83 ? 9.774 -2.982 -2.208 1.00 96.06 83 ILE A N 1
ATOM 553 C CA . ILE A 1 83 ? 8.609 -3.849 -1.963 1.00 96.06 83 ILE A CA 1
ATOM 554 C C . ILE A 1 83 ? 8.601 -4.394 -0.518 1.00 96.06 83 ILE A C 1
ATOM 556 O O . ILE A 1 83 ? 7.562 -4.300 0.138 1.00 96.06 83 ILE A O 1
ATOM 560 N N . PRO A 1 84 ? 9.713 -4.901 0.051 1.00 96.75 84 PRO A N 1
ATOM 561 C CA . PRO A 1 84 ? 9.743 -5.272 1.467 1.00 96.75 84 PRO A CA 1
ATOM 562 C C . PRO A 1 84 ? 9.612 -4.072 2.406 1.00 96.75 84 PRO A C 1
ATOM 564 O O . PRO A 1 84 ? 8.917 -4.165 3.417 1.00 96.75 84 PRO A O 1
ATOM 567 N N . LEU A 1 85 ? 10.227 -2.931 2.070 1.00 97.06 85 LEU A N 1
ATOM 568 C CA . LEU A 1 85 ? 10.163 -1.727 2.902 1.00 97.06 85 LEU A CA 1
ATOM 569 C C . LEU A 1 85 ? 8.722 -1.219 3.054 1.00 97.06 85 LEU A C 1
ATOM 571 O O . LEU A 1 85 ? 8.270 -0.972 4.173 1.00 97.06 85 LEU A O 1
ATOM 575 N N . GLN A 1 86 ? 7.969 -1.107 1.954 1.00 95.88 86 GLN A N 1
ATOM 576 C CA . GLN A 1 86 ? 6.566 -0.682 2.025 1.00 95.88 86 GLN A CA 1
ATOM 577 C C . GLN A 1 86 ? 5.710 -1.707 2.793 1.00 95.88 86 GLN A C 1
ATOM 579 O O . GLN A 1 86 ? 4.815 -1.316 3.542 1.00 95.88 86 GLN A O 1
ATOM 584 N N . ALA A 1 87 ? 6.001 -3.008 2.654 1.00 96.31 87 ALA A N 1
ATOM 585 C CA . ALA A 1 87 ? 5.312 -4.061 3.395 1.00 96.31 87 ALA A CA 1
ATOM 586 C C . ALA A 1 87 ? 5.583 -3.940 4.903 1.00 96.31 87 ALA A C 1
ATOM 588 O O . ALA A 1 87 ? 4.649 -4.013 5.697 1.00 96.31 87 ALA A O 1
ATOM 589 N N . ALA A 1 88 ? 6.821 -3.658 5.310 1.00 96.88 88 ALA A N 1
ATOM 590 C CA . ALA A 1 88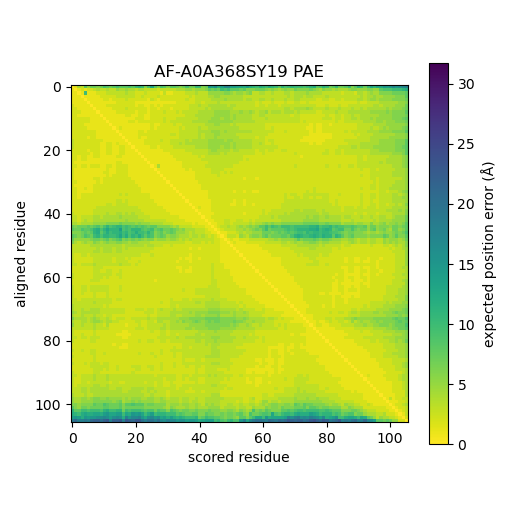 ? 7.166 -3.436 6.713 1.00 96.88 88 ALA A CA 1
ATOM 591 C C . ALA A 1 88 ? 6.407 -2.242 7.318 1.00 96.88 88 ALA A C 1
ATOM 593 O O . ALA A 1 88 ? 5.887 -2.337 8.430 1.00 96.88 88 ALA A O 1
ATOM 594 N N . VAL A 1 89 ? 6.267 -1.142 6.569 1.00 96.38 89 VAL A N 1
ATOM 595 C CA . VAL A 1 89 ? 5.472 0.020 7.003 1.00 96.38 89 VAL A CA 1
ATOM 596 C C . VAL A 1 89 ? 3.996 -0.357 7.193 1.00 96.38 89 VAL A C 1
ATOM 598 O O . VAL A 1 89 ? 3.406 -0.035 8.226 1.00 96.38 89 VAL A O 1
ATOM 601 N N . VAL A 1 90 ? 3.398 -1.085 6.241 1.00 96.56 90 VAL A N 1
ATOM 602 C CA . VAL A 1 90 ? 2.005 -1.565 6.346 1.00 96.56 90 VAL A CA 1
ATOM 603 C C . VAL A 1 90 ? 1.830 -2.516 7.536 1.00 96.56 90 VAL A C 1
ATOM 605 O O . VAL A 1 90 ? 0.853 -2.390 8.278 1.00 96.56 90 VAL A O 1
ATOM 608 N N . ALA A 1 91 ? 2.789 -3.417 7.768 1.00 96.00 91 ALA A N 1
ATOM 609 C CA . ALA A 1 91 ? 2.794 -4.320 8.916 1.00 96.00 91 ALA A CA 1
ATOM 610 C C . ALA A 1 91 ? 2.838 -3.551 10.245 1.00 96.00 91 ALA A C 1
ATOM 612 O O . ALA A 1 91 ? 2.068 -3.856 11.156 1.00 96.00 91 ALA A O 1
ATOM 613 N N . GLY A 1 92 ? 3.680 -2.516 10.338 1.00 96.06 92 GLY A N 1
ATOM 614 C CA . GLY A 1 92 ? 3.754 -1.640 11.507 1.00 96.06 92 GLY A CA 1
ATOM 615 C C . GLY A 1 92 ? 2.413 -0.970 11.810 1.00 96.06 92 GLY A C 1
ATOM 616 O O . GLY A 1 92 ? 1.925 -1.035 12.939 1.00 96.06 92 GLY A O 1
ATOM 617 N N . PHE A 1 93 ? 1.753 -0.407 10.794 1.00 94.25 93 PHE A N 1
ATOM 618 C CA . PHE A 1 93 ? 0.419 0.173 10.967 1.00 94.25 93 PHE A CA 1
ATOM 619 C C . PHE A 1 93 ? -0.632 -0.860 11.379 1.00 94.25 93 PHE A C 1
ATOM 621 O O . PHE A 1 93 ? -1.454 -0.565 12.248 1.00 94.25 93 PHE A O 1
ATOM 628 N N . ALA A 1 94 ? -0.614 -2.059 10.793 1.00 93.75 94 ALA A N 1
ATOM 629 C CA . ALA A 1 94 ? -1.534 -3.131 11.166 1.00 93.75 94 ALA A CA 1
ATOM 630 C C . ALA A 1 94 ? -1.334 -3.565 12.628 1.00 93.75 94 ALA A C 1
ATOM 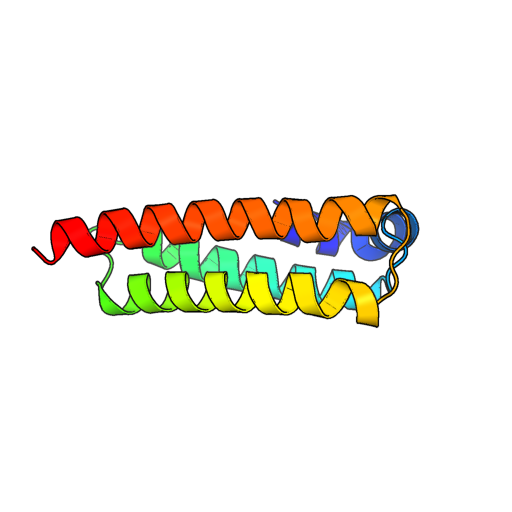632 O O . ALA A 1 94 ? -2.312 -3.731 13.358 1.00 93.75 94 ALA A O 1
ATOM 633 N N . ALA A 1 95 ? -0.082 -3.674 13.083 1.00 93.44 95 ALA A N 1
ATOM 634 C CA . ALA A 1 95 ? 0.251 -4.011 14.464 1.00 93.44 95 ALA A CA 1
ATOM 635 C C . ALA A 1 95 ? -0.231 -2.938 15.455 1.00 93.44 95 ALA A C 1
ATOM 637 O O . ALA A 1 95 ? -0.822 -3.271 16.485 1.00 93.44 95 ALA A O 1
ATOM 638 N N . LEU A 1 96 ? -0.051 -1.654 15.126 1.00 93.12 96 LEU A N 1
ATOM 639 C CA . LEU A 1 96 ? -0.552 -0.542 15.942 1.00 93.12 96 LEU A CA 1
ATOM 640 C C . LEU A 1 96 ? -2.086 -0.528 16.012 1.00 93.12 96 LEU A C 1
ATOM 642 O O . LEU A 1 96 ? -2.652 -0.411 17.099 1.00 93.12 96 LEU A O 1
ATOM 646 N N . GLN A 1 97 ? -2.766 -0.713 14.876 1.00 91.50 97 GLN A N 1
ATOM 647 C CA . GLN A 1 97 ? -4.231 -0.791 14.818 1.00 91.50 97 GLN A CA 1
ATOM 648 C C . GLN A 1 97 ? -4.766 -1.975 15.630 1.00 91.50 97 GLN A C 1
ATOM 650 O O . GLN A 1 97 ? -5.739 -1.832 16.368 1.00 91.50 97 GLN A O 1
ATOM 655 N N . TYR A 1 98 ? -4.106 -3.131 15.547 1.00 91.81 98 TYR A N 1
ATOM 656 C CA . TYR A 1 98 ? -4.443 -4.298 16.357 1.00 91.81 98 TYR A CA 1
ATOM 657 C C . TYR A 1 98 ? -4.250 -4.031 17.857 1.00 91.81 98 TYR A C 1
ATOM 659 O O . TYR A 1 98 ? -5.122 -4.359 18.666 1.00 91.81 98 TYR A O 1
ATOM 667 N N . GLY A 1 99 ? -3.148 -3.372 18.226 1.00 91.19 99 GLY A N 1
ATOM 668 C CA . GLY A 1 99 ? -2.853 -2.943 19.593 1.00 91.19 99 GLY A CA 1
ATOM 669 C C . GLY A 1 99 ? -3.889 -1.975 20.179 1.00 91.19 99 GLY A C 1
ATOM 670 O O . GLY A 1 99 ? -4.226 -2.096 21.358 1.00 91.19 99 GLY A O 1
ATOM 671 N N . ALA A 1 100 ? -4.427 -1.067 19.365 1.00 87.75 100 ALA A N 1
ATOM 672 C CA . ALA A 1 100 ? -5.505 -0.160 19.757 1.00 87.75 100 ALA A CA 1
ATOM 673 C C . ALA A 1 100 ? -6.871 -0.868 19.816 1.00 87.75 100 ALA A C 1
ATOM 675 O O . ALA A 1 100 ? -7.659 -0.654 20.733 1.00 87.75 100 ALA A O 1
ATOM 676 N N . LEU A 1 101 ? -7.163 -1.769 18.873 1.00 88.12 101 LEU A N 1
ATOM 677 C CA . LEU A 1 101 ? -8.424 -2.512 18.872 1.00 88.12 101 LEU A CA 1
ATOM 678 C C . LEU A 1 101 ? -8.541 -3.431 20.096 1.00 88.12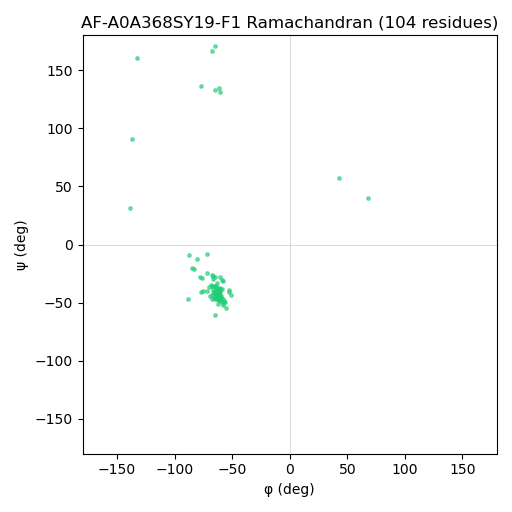 101 LEU A C 1
ATOM 680 O O . LEU A 1 101 ? -9.613 -3.522 20.697 1.00 88.12 101 LEU A O 1
ATOM 684 N N . ARG A 1 102 ? -7.445 -4.095 20.491 1.00 89.12 102 ARG A N 1
ATOM 685 C CA . ARG A 1 102 ? -7.437 -4.951 21.688 1.00 89.12 102 ARG A CA 1
ATOM 686 C C . ARG A 1 102 ? -7.625 -4.160 22.984 1.00 89.12 102 ARG A C 1
ATOM 688 O O . ARG A 1 102 ? -8.135 -4.735 23.935 1.00 89.12 102 ARG A O 1
ATOM 695 N N . SER A 1 103 ? -7.192 -2.896 23.055 1.00 83.75 103 SER A N 1
ATOM 696 C CA . SER A 1 103 ? -7.304 -2.100 24.285 1.00 83.75 103 SER A CA 1
ATOM 697 C C . SER A 1 103 ? -8.713 -1.561 24.499 1.00 83.75 103 SER A C 1
ATOM 699 O O . SER A 1 103 ? -9.105 -1.389 25.641 1.00 83.75 103 SER A O 1
ATOM 701 N N . VAL A 1 104 ? -9.478 -1.344 23.425 1.00 81.56 104 VAL A N 1
ATOM 702 C CA . VAL A 1 104 ? -10.878 -0.879 23.485 1.00 81.56 104 VAL A CA 1
ATOM 703 C C . VAL A 1 104 ? -11.875 -2.034 23.678 1.00 81.56 104 VAL A C 1
ATOM 705 O O . VAL A 1 104 ? -13.011 -1.812 24.078 1.00 81.56 104 VAL A O 1
ATOM 708 N N . ARG A 1 105 ? -11.475 -3.276 23.370 1.00 75.75 105 ARG A N 1
ATOM 709 C CA . ARG A 1 105 ? -12.287 -4.489 23.601 1.00 75.75 105 ARG A CA 1
ATOM 710 C C . ARG A 1 105 ? -12.115 -5.100 24.999 1.00 75.75 105 ARG A C 1
ATOM 712 O O . ARG A 1 105 ? -12.820 -6.059 25.300 1.00 75.75 105 ARG A O 1
ATOM 719 N N . ARG A 1 106 ? -11.149 -4.620 25.783 1.00 60.00 106 ARG A N 1
ATOM 720 C CA . ARG A 1 106 ? -10.977 -4.973 27.199 1.00 60.00 106 ARG A CA 1
ATOM 721 C C . ARG A 1 106 ? -11.842 -4.063 28.050 1.00 60.00 106 ARG A C 1
ATOM 723 O O . ARG A 1 106 ? -12.367 -4.580 29.053 1.00 60.00 106 ARG A O 1
#

Mean predicted aligned error: 3.16 Å

Secondary structure (DSSP, 8-state):
-HHHHHHHHHHHHHHHHTS-HHHHHHHHHHHHHHHHHHHHHHTSSS--HHHHHHHHHHHHHHHHHHHHHHHHH---HHHHHHHHHHHHHHHHHHHHHHHHHHHH--